Protein AF-A0A453NKV5-F1 (afdb_monomer_lite)

InterPro domains:
  IPR000194 ATPase, F1/V1/A1 complex, alpha/beta subunit, nucleotide-binding domain [PF00006] (1-147)
  IPR005294 ATP synthase, F1 complex, alpha subunit [PTHR48082] (1-174)
  IPR020003 ATPase, alpha/beta subunit, nucleotide-binding domain, active site [PS00152] (138-147)
  IPR027417 P-loop containing nucleoside triphosphate hydrolase [SSF52540] (1-153)

Organism: Aegilops 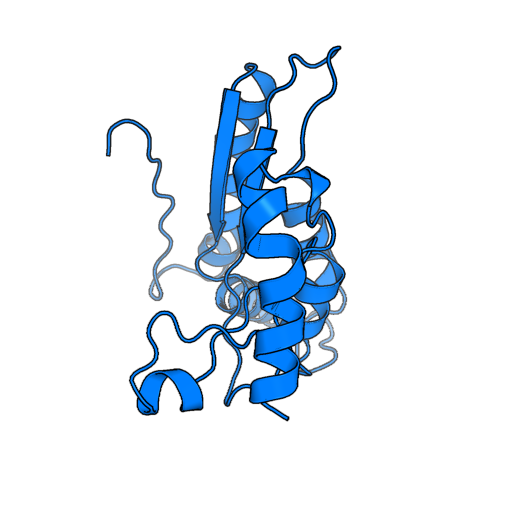tauschii subsp. strangulata (NCBI:txid200361)

pLDDT: mean 94.01, std 4.92, range [67.12, 98.56]

Radius of gyration: 18.36 Å; chains: 1; bounding box: 48×32×45 Å

Sequence (174 aa):
MEYTIVVAEMADSPATLQYLAPYTGAALAEYFMYRERHTLIIYDDLSKQAQAYRQMSLLLRRSPGREAYPGDVFYLHSRLLERAAKLNSLLGEGSMTALPIVETQSGDVSAYIPTNVISITDGQIFLSADLFNAGIRPAINVGISVSRVGSAAQIKAMKQVAGKSKLELAQFAE

Structure (mmCIF, N/CA/C/O backbone):
data_AF-A0A453NKV5-F1
#
_entry.id   AF-A0A453NKV5-F1
#
loop_
_atom_site.group_PDB
_atom_site.id
_atom_site.type_symbol
_atom_site.label_atom_id
_atom_site.label_alt_id
_atom_site.label_comp_id
_atom_site.label_asym_id
_atom_site.label_entity_id
_atom_site.label_seq_id
_atom_site.pdbx_PDB_ins_code
_atom_site.Cartn_x
_atom_site.Cartn_y
_atom_site.Cartn_z
_atom_site.occupancy
_atom_site.B_iso_or_equiv
_atom_site.auth_seq_id
_atom_site.auth_comp_id
_atom_site.auth_asym_id
_atom_site.auth_atom_id
_atom_site.pdbx_PDB_model_num
ATOM 1 N N . MET A 1 1 ? -15.155 -16.703 -6.666 1.00 87.81 1 MET A N 1
ATOM 2 C CA . MET A 1 1 ? -14.189 -15.778 -7.305 1.00 87.81 1 MET A CA 1
ATOM 3 C C . MET A 1 1 ? -14.840 -14.901 -8.381 1.00 87.81 1 MET A C 1
ATOM 5 O O . MET A 1 1 ? -14.141 -14.335 -9.204 1.00 87.81 1 MET A O 1
ATOM 9 N N . GLU A 1 2 ? -16.166 -14.737 -8.380 1.00 95.44 2 GLU A N 1
ATOM 10 C CA . GLU A 1 2 ? -16.895 -14.082 -9.484 1.00 95.44 2 GLU A CA 1
ATOM 11 C C . GLU A 1 2 ? -16.595 -12.581 -9.636 1.00 95.44 2 GLU A C 1
ATOM 13 O O . GLU A 1 2 ? -16.756 -12.022 -10.714 1.00 95.44 2 GLU A O 1
ATOM 18 N N . TYR A 1 3 ? -16.129 -11.933 -8.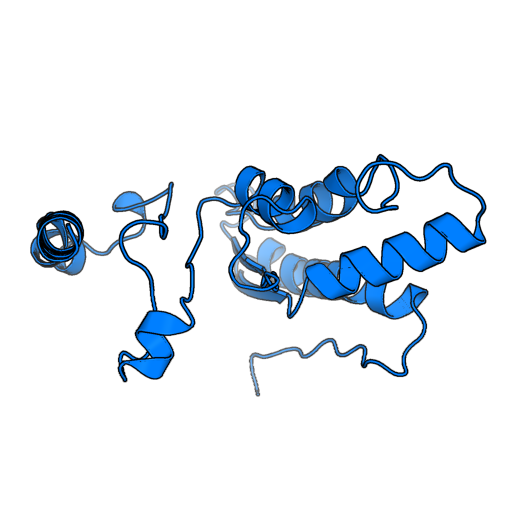567 1.00 95.62 3 TYR A N 1
ATOM 19 C CA . TYR A 1 3 ? -15.827 -10.499 -8.497 1.00 95.62 3 TYR A CA 1
ATOM 20 C C . TYR A 1 3 ? -14.351 -10.229 -8.159 1.00 95.62 3 TYR A C 1
ATOM 22 O O . TYR A 1 3 ? -14.007 -9.163 -7.653 1.00 95.62 3 TYR A O 1
ATOM 30 N N . THR A 1 4 ? -13.470 -11.207 -8.385 1.00 97.69 4 THR A N 1
ATOM 31 C CA . THR A 1 4 ? -12.057 -11.121 -7.999 1.00 97.69 4 THR A CA 1
ATOM 32 C C . THR A 1 4 ? -11.167 -11.427 -9.189 1.00 97.69 4 THR A C 1
ATOM 34 O O . THR A 1 4 ? -11.272 -12.494 -9.788 1.00 97.69 4 THR A O 1
ATOM 37 N N . ILE A 1 5 ? -10.257 -10.506 -9.492 1.00 97.81 5 ILE A N 1
ATOM 38 C CA . ILE A 1 5 ? -9.177 -10.726 -10.450 1.00 97.81 5 ILE A CA 1
ATOM 39 C C . ILE A 1 5 ? -7.904 -10.981 -9.652 1.00 97.81 5 ILE A C 1
ATOM 41 O O . ILE A 1 5 ? -7.575 -10.208 -8.755 1.00 97.81 5 ILE A O 1
ATOM 45 N N . VAL A 1 6 ? -7.198 -12.059 -9.981 1.00 97.88 6 VAL A N 1
ATOM 46 C CA . VAL A 1 6 ? -5.905 -12.387 -9.379 1.00 97.88 6 VAL A CA 1
ATOM 47 C C . VAL A 1 6 ? -4.823 -12.128 -10.417 1.00 97.88 6 VAL A C 1
ATOM 49 O O . VAL A 1 6 ? -4.780 -12.793 -11.449 1.00 97.88 6 VAL A O 1
ATOM 52 N N . VAL A 1 7 ? -3.968 -11.145 -10.142 1.00 97.38 7 VAL A N 1
ATOM 53 C CA . VAL A 1 7 ? -2.717 -10.924 -10.877 1.00 97.38 7 VAL A CA 1
ATOM 54 C C . VAL A 1 7 ? -1.618 -11.579 -10.053 1.00 97.38 7 VAL A C 1
ATOM 56 O O . VAL A 1 7 ? -1.404 -11.179 -8.912 1.00 97.38 7 VAL A O 1
ATOM 59 N N . ALA A 1 8 ? -0.971 -12.604 -10.600 1.00 96.25 8 ALA A N 1
ATOM 60 C CA . ALA A 1 8 ? -0.001 -13.410 -9.869 1.00 96.25 8 ALA A CA 1
ATOM 61 C C . ALA A 1 8 ? 1.341 -13.426 -10.598 1.00 96.25 8 ALA A C 1
ATOM 63 O O . ALA A 1 8 ? 1.429 -13.914 -11.719 1.00 96.25 8 ALA A O 1
ATOM 64 N N . GLU A 1 9 ? 2.373 -12.930 -9.922 1.00 96.69 9 GLU A N 1
ATOM 65 C CA . GLU A 1 9 ? 3.774 -13.124 -10.288 1.00 96.69 9 GLU A CA 1
ATOM 66 C C . GLU A 1 9 ? 4.469 -13.729 -9.074 1.00 96.69 9 GLU A C 1
ATOM 68 O O . GLU A 1 9 ? 4.490 -13.138 -7.993 1.00 96.69 9 GLU A O 1
ATOM 73 N N . MET A 1 10 ? 4.965 -14.949 -9.243 1.00 94.56 10 MET A N 1
ATOM 74 C CA . MET A 1 10 ? 5.492 -15.768 -8.156 1.00 94.56 10 MET A CA 1
ATOM 75 C C . MET A 1 10 ? 7.001 -15.533 -7.989 1.00 94.56 10 MET A C 1
ATOM 77 O O . MET A 1 10 ? 7.637 -14.806 -8.756 1.00 94.56 10 MET A O 1
ATOM 81 N N . ALA A 1 11 ? 7.605 -16.149 -6.972 1.00 93.31 11 ALA A N 1
ATOM 82 C CA . ALA A 1 11 ? 9.025 -15.959 -6.658 1.00 93.31 11 ALA A CA 1
ATOM 83 C C . ALA A 1 11 ? 9.987 -16.435 -7.768 1.00 93.31 11 ALA A C 1
ATOM 85 O O . ALA A 1 11 ? 11.105 -15.936 -7.858 1.00 93.31 11 ALA A O 1
ATOM 86 N N . ASP A 1 12 ? 9.562 -17.381 -8.606 1.00 94.12 12 ASP A N 1
ATOM 87 C CA . ASP A 1 12 ? 10.299 -17.889 -9.770 1.00 94.12 12 ASP A CA 1
ATOM 88 C C . ASP A 1 12 ? 10.157 -17.000 -11.018 1.00 94.12 12 ASP A C 1
ATOM 90 O O . ASP A 1 12 ? 10.876 -17.179 -12.004 1.00 94.12 12 ASP A O 1
ATOM 94 N N . SER A 1 13 ? 9.245 -16.027 -10.980 1.00 95.50 13 SER A N 1
ATOM 95 C CA . SER A 1 13 ? 8.991 -15.116 -12.090 1.00 95.50 13 SER A CA 1
ATOM 96 C C . SER A 1 13 ? 10.111 -14.070 -12.205 1.00 95.50 13 SER A C 1
ATOM 98 O O . SER A 1 13 ? 10.664 -13.631 -11.192 1.00 95.50 13 SER A O 1
ATOM 100 N N . PRO A 1 14 ? 10.471 -13.623 -13.422 1.00 96.19 14 PRO A N 1
ATOM 101 C CA . PRO A 1 14 ? 11.486 -12.592 -13.606 1.00 96.19 14 PRO A CA 1
ATOM 102 C C . PRO A 1 14 ? 11.172 -11.301 -12.839 1.00 96.19 14 PRO A C 1
ATOM 104 O O . PRO A 1 14 ? 10.024 -10.857 -12.783 1.00 96.19 14 PRO A O 1
ATOM 107 N N . ALA A 1 15 ? 12.218 -10.624 -12.352 1.00 95.62 15 ALA A N 1
ATOM 108 C CA . ALA A 1 15 ? 12.089 -9.354 -11.628 1.00 95.62 15 ALA A CA 1
ATOM 109 C C . ALA A 1 15 ? 11.309 -8.282 -12.418 1.00 95.62 15 ALA A C 1
ATOM 111 O O . ALA A 1 15 ? 10.622 -7.449 -11.833 1.00 95.62 15 ALA A O 1
ATOM 112 N N . THR A 1 16 ? 11.370 -8.319 -13.752 1.00 95.62 16 THR A N 1
ATOM 113 C CA . THR A 1 16 ? 10.604 -7.421 -14.628 1.00 95.62 16 THR A CA 1
ATOM 114 C C . THR A 1 16 ? 9.096 -7.610 -14.504 1.00 95.62 16 THR A C 1
ATOM 116 O O . THR A 1 16 ? 8.370 -6.617 -14.528 1.00 95.62 16 THR A O 1
ATOM 119 N N . LEU A 1 17 ? 8.620 -8.849 -14.358 1.00 97.00 17 LEU A N 1
ATOM 120 C CA . LEU A 1 17 ? 7.196 -9.137 -14.203 1.00 97.00 17 LEU A CA 1
ATOM 121 C C . LEU A 1 17 ? 6.719 -8.811 -12.788 1.00 97.00 17 LEU A C 1
ATOM 123 O O . LEU A 1 17 ? 5.723 -8.108 -12.639 1.00 97.00 17 LEU A O 1
ATOM 127 N N . GLN A 1 18 ? 7.486 -9.188 -11.759 1.00 96.44 18 GLN A N 1
ATOM 128 C CA . GLN A 1 18 ? 7.192 -8.818 -10.366 1.00 96.44 18 GLN A CA 1
ATOM 129 C C . GLN A 1 18 ? 7.109 -7.292 -10.180 1.00 96.44 18 GLN A C 1
ATOM 131 O O . GLN A 1 18 ? 6.217 -6.786 -9.502 1.00 96.44 18 GLN A O 1
ATOM 136 N N . TYR A 1 19 ? 7.999 -6.538 -10.835 1.00 96.31 19 TYR A N 1
ATOM 137 C CA . TYR A 1 19 ? 7.942 -5.074 -10.874 1.00 96.31 19 TYR A CA 1
ATOM 138 C C . TYR A 1 19 ? 6.644 -4.553 -11.515 1.00 96.31 19 TYR A C 1
ATOM 140 O O . TYR A 1 19 ? 6.089 -3.553 -11.049 1.00 96.31 19 TYR A O 1
ATOM 148 N N . LEU A 1 20 ? 6.162 -5.201 -12.581 1.00 97.44 20 LEU A N 1
ATOM 149 C CA . LEU A 1 20 ? 5.034 -4.724 -13.379 1.00 97.44 20 LEU A CA 1
ATOM 150 C C . LEU A 1 20 ? 3.667 -5.144 -12.818 1.00 97.44 20 LEU A C 1
ATOM 152 O O . LEU A 1 20 ? 2.691 -4.420 -13.014 1.00 97.44 20 LEU A O 1
ATOM 156 N N . ALA A 1 21 ? 3.587 -6.263 -12.095 1.00 97.81 21 ALA A N 1
ATOM 157 C CA . ALA A 1 21 ? 2.333 -6.831 -11.600 1.00 97.81 21 ALA A CA 1
ATOM 158 C C . ALA A 1 21 ? 1.431 -5.829 -10.855 1.00 97.81 21 ALA A C 1
ATOM 160 O O . ALA A 1 21 ? 0.248 -5.742 -11.204 1.00 97.81 21 ALA A O 1
ATOM 161 N N . PRO A 1 22 ? 1.939 -4.996 -9.923 1.00 98.12 22 PRO A N 1
ATOM 162 C CA . PRO A 1 22 ? 1.097 -4.005 -9.256 1.00 98.12 22 PRO A CA 1
ATOM 163 C C . PRO A 1 22 ? 0.521 -2.957 -10.217 1.00 98.12 22 PRO A C 1
ATOM 165 O O . PRO A 1 22 ? -0.638 -2.568 -10.084 1.00 98.12 22 PRO A O 1
ATOM 168 N N . TYR A 1 23 ? 1.278 -2.543 -1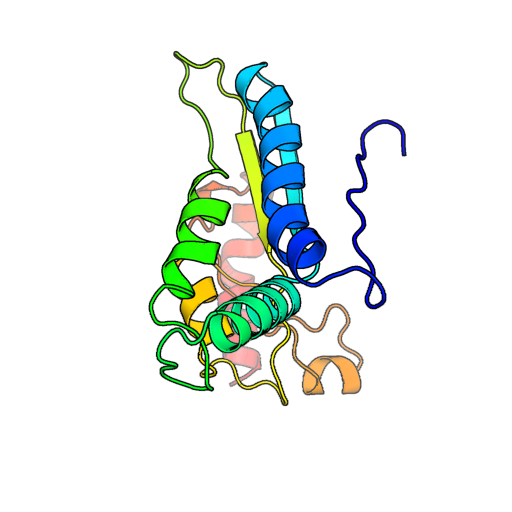1.239 1.00 98.25 23 TYR A N 1
ATOM 169 C CA . TYR A 1 23 ? 0.784 -1.604 -12.251 1.00 98.25 23 TYR A CA 1
ATOM 170 C C . TYR A 1 23 ? -0.314 -2.214 -13.122 1.00 98.25 23 TYR A C 1
ATOM 172 O O . TYR A 1 23 ? -1.275 -1.512 -13.451 1.00 98.25 23 TYR A O 1
ATOM 180 N N . THR A 1 24 ? -0.187 -3.499 -13.460 1.00 98.12 24 THR A N 1
ATOM 181 C CA . THR A 1 24 ? -1.206 -4.262 -14.189 1.00 98.12 24 THR A CA 1
ATOM 182 C C . THR A 1 24 ? -2.485 -4.386 -13.367 1.00 98.12 24 THR A C 1
ATOM 184 O O . THR A 1 24 ? -3.564 -4.076 -13.868 1.00 98.12 24 THR A O 1
ATOM 187 N N . GLY A 1 25 ? -2.374 -4.753 -12.085 1.00 97.94 25 GLY A N 1
ATOM 188 C CA . GLY A 1 25 ? -3.517 -4.801 -11.171 1.00 97.94 25 GLY A CA 1
ATOM 189 C C . GLY A 1 25 ? -4.220 -3.447 -11.058 1.00 97.94 25 GLY A C 1
ATOM 190 O O . GLY A 1 25 ? -5.443 -3.374 -11.173 1.00 97.94 25 GLY A O 1
ATOM 191 N N . ALA A 1 26 ? -3.450 -2.365 -10.918 1.00 98.06 26 ALA A N 1
ATOM 192 C CA . ALA A 1 26 ? -3.994 -1.013 -10.848 1.00 98.06 26 ALA A CA 1
ATOM 193 C C . ALA A 1 26 ? -4.747 -0.617 -12.126 1.00 98.06 26 ALA A C 1
ATOM 195 O O . ALA A 1 26 ? -5.844 -0.079 -12.038 1.00 98.06 26 ALA A O 1
ATOM 196 N N . ALA A 1 27 ? -4.217 -0.942 -13.311 1.00 98.31 27 ALA A N 1
ATOM 197 C CA . ALA A 1 27 ? -4.891 -0.650 -14.579 1.00 98.31 27 ALA A CA 1
ATOM 198 C C . ALA A 1 27 ? -6.225 -1.408 -14.725 1.00 98.31 27 ALA A C 1
ATOM 200 O O . ALA A 1 27 ? -7.211 -0.861 -15.222 1.00 98.31 27 ALA A O 1
ATOM 201 N N . LEU A 1 28 ? -6.278 -2.659 -14.260 1.00 97.94 28 LEU A N 1
ATOM 202 C CA . LEU A 1 28 ? -7.508 -3.454 -14.255 1.00 97.94 28 LEU A CA 1
ATOM 203 C C . LEU A 1 28 ? -8.547 -2.892 -13.275 1.00 97.94 28 LEU A C 1
ATOM 205 O O . LEU A 1 28 ? -9.732 -2.855 -13.599 1.00 97.94 28 LEU A O 1
ATOM 209 N N . ALA A 1 29 ? -8.120 -2.426 -12.099 1.00 97.75 29 ALA A N 1
ATOM 210 C CA . ALA A 1 29 ? -9.007 -1.782 -11.130 1.00 97.75 29 ALA A CA 1
ATOM 211 C C . ALA A 1 29 ? -9.544 -0.434 -11.653 1.00 97.75 29 ALA A C 1
ATOM 213 O O . ALA A 1 29 ? -10.748 -0.175 -11.584 1.00 97.75 29 ALA A O 1
ATOM 214 N N . GLU A 1 30 ? -8.680 0.383 -12.260 1.00 97.88 30 GLU A N 1
ATOM 215 C CA . GLU A 1 30 ? -9.050 1.671 -12.857 1.00 97.88 30 GLU A CA 1
ATOM 216 C C . GLU A 1 30 ? -10.136 1.535 -13.926 1.00 97.88 30 GLU A C 1
ATOM 218 O O . GLU A 1 30 ? -11.038 2.368 -13.996 1.00 97.88 30 GLU A O 1
ATOM 223 N N . TYR A 1 31 ? -10.107 0.467 -14.729 1.00 97.62 31 TYR A N 1
ATOM 224 C CA . TYR A 1 31 ? -11.147 0.211 -15.727 1.00 97.62 31 TYR A CA 1
ATOM 225 C C . TYR A 1 31 ? -12.559 0.211 -15.121 1.00 97.62 31 TYR A C 1
ATOM 227 O O . TYR A 1 31 ? -13.488 0.770 -15.705 1.00 97.62 31 TYR A O 1
ATOM 235 N N . PHE A 1 32 ? -12.735 -0.403 -13.949 1.00 97.50 32 PHE A N 1
ATOM 236 C CA . PHE A 1 32 ? -14.024 -0.415 -13.260 1.00 97.50 32 PHE A CA 1
ATOM 237 C C . PHE A 1 32 ? -14.285 0.904 -12.524 1.00 97.50 32 PHE A C 1
ATOM 239 O O . PHE A 1 32 ? -15.423 1.369 -12.520 1.00 97.50 32 PHE A O 1
ATOM 246 N N . MET A 1 33 ? -13.249 1.531 -11.960 1.00 97.31 33 MET A N 1
ATOM 247 C CA . MET A 1 33 ? -13.342 2.848 -11.321 1.00 97.31 33 MET A CA 1
ATOM 248 C C . MET A 1 33 ? -13.893 3.910 -12.282 1.00 97.31 33 MET A C 1
ATOM 250 O O . MET A 1 33 ? -14.853 4.595 -11.949 1.00 97.31 33 MET A O 1
ATOM 254 N N . TYR A 1 34 ? -13.373 3.995 -13.508 1.00 97.19 34 TYR A N 1
ATOM 255 C CA . TYR A 1 34 ? -13.876 4.922 -14.534 1.00 97.19 34 TYR A CA 1
ATOM 256 C C . TYR A 1 34 ? -15.217 4.502 -15.157 1.00 97.19 34 TYR A C 1
ATOM 258 O O . TYR A 1 34 ? -15.773 5.226 -15.978 1.00 97.19 34 TYR A O 1
ATOM 266 N N . ARG A 1 35 ? -15.754 3.342 -14.771 1.00 96.75 35 ARG A N 1
ATOM 267 C CA . ARG A 1 35 ? -17.096 2.865 -15.137 1.00 96.75 35 ARG A CA 1
ATOM 268 C C . ARG A 1 35 ? -18.063 2.932 -13.962 1.00 96.75 35 ARG A C 1
ATOM 270 O O . ARG A 1 35 ? -18.953 2.090 -13.854 1.00 96.75 35 ARG A O 1
ATOM 277 N N . GLU A 1 36 ? -17.864 3.918 -13.091 1.00 96.38 36 GLU A N 1
ATOM 278 C CA . GLU A 1 36 ? -18.779 4.237 -11.988 1.00 96.38 36 GLU A CA 1
ATOM 279 C C . GLU A 1 36 ? -18.884 3.114 -10.944 1.00 96.38 36 GLU A C 1
ATOM 281 O O . GLU A 1 36 ? -19.868 3.003 -10.215 1.00 96.38 36 GLU A O 1
ATOM 286 N N . ARG A 1 37 ? -17.871 2.240 -10.866 1.00 97.06 37 ARG A N 1
ATOM 287 C CA . ARG A 1 37 ? -17.828 1.149 -9.886 1.00 97.06 37 ARG A CA 1
ATOM 288 C C . ARG A 1 37 ? -16.799 1.416 -8.800 1.00 97.06 37 ARG A C 1
ATOM 290 O O . ARG A 1 37 ? -15.831 2.157 -8.973 1.00 97.06 37 ARG A O 1
ATOM 297 N N . HIS A 1 38 ? -17.004 0.755 -7.671 1.00 97.94 38 HIS A N 1
ATOM 298 C CA . HIS A 1 38 ? -16.066 0.740 -6.559 1.00 97.94 38 HIS A CA 1
ATOM 299 C C . HIS A 1 38 ? -15.189 -0.506 -6.653 1.00 97.94 38 HIS A C 1
ATOM 301 O O . HIS A 1 38 ? -15.690 -1.617 -6.827 1.00 97.94 38 HIS A O 1
ATOM 307 N N . THR A 1 39 ? -13.880 -0.319 -6.543 1.00 97.94 39 THR A N 1
ATOM 308 C CA . THR A 1 39 ? -12.883 -1.385 -6.595 1.00 97.94 39 THR A CA 1
ATOM 309 C C . THR A 1 39 ? -12.022 -1.400 -5.348 1.00 97.94 39 THR A C 1
ATOM 311 O O . THR A 1 39 ? -11.805 -0.376 -4.698 1.00 97.94 39 THR A O 1
ATOM 314 N N . LEU A 1 40 ? -11.526 -2.591 -5.032 1.00 98.31 40 LEU A N 1
ATOM 315 C CA . LEU A 1 40 ? -10.545 -2.840 -3.990 1.00 98.31 40 LEU A CA 1
ATOM 316 C C . LEU A 1 40 ? -9.351 -3.533 -4.640 1.00 98.31 40 LEU A C 1
ATOM 318 O O . LEU A 1 40 ? -9.525 -4.555 -5.304 1.00 98.31 40 LEU A O 1
ATOM 322 N N . ILE A 1 41 ? -8.158 -2.988 -4.432 1.00 98.31 41 ILE A N 1
ATOM 323 C CA . ILE A 1 41 ? -6.900 -3.604 -4.841 1.00 98.31 41 ILE A CA 1
ATOM 324 C C . ILE A 1 41 ? -6.053 -3.922 -3.613 1.00 98.31 41 ILE A C 1
ATOM 326 O O . ILE A 1 41 ? -5.960 -3.123 -2.682 1.00 98.31 41 ILE A O 1
ATOM 330 N N . ILE A 1 42 ? -5.431 -5.096 -3.623 1.00 98.56 42 ILE A N 1
ATOM 331 C CA . ILE A 1 42 ? -4.507 -5.551 -2.586 1.00 98.56 42 ILE A CA 1
ATOM 332 C C . ILE A 1 42 ? -3.170 -5.815 -3.268 1.00 98.56 42 ILE A C 1
ATOM 334 O O . ILE A 1 42 ? -3.128 -6.519 -4.277 1.00 98.56 42 ILE A O 1
ATOM 338 N N . TYR A 1 43 ? -2.095 -5.242 -2.731 1.00 98.31 43 TYR A N 1
ATOM 339 C CA . TYR A 1 43 ? -0.739 -5.493 -3.215 1.00 98.31 43 TYR A CA 1
ATOM 340 C C . TYR A 1 43 ? 0.005 -6.332 -2.178 1.00 98.31 43 TYR A C 1
ATOM 342 O O . TYR A 1 43 ? 0.340 -5.811 -1.116 1.00 98.31 43 TYR A O 1
ATOM 350 N N . ASP A 1 44 ? 0.247 -7.605 -2.488 1.00 97.88 44 ASP A N 1
ATOM 351 C CA . ASP A 1 44 ? 0.885 -8.586 -1.598 1.00 97.88 44 ASP A CA 1
ATOM 352 C C . ASP A 1 44 ? 2.179 -9.127 -2.242 1.00 97.88 44 ASP A C 1
ATOM 354 O O . ASP A 1 44 ? 2.145 -10.054 -3.046 1.00 97.88 44 ASP A O 1
ATOM 358 N N . ASP A 1 45 ? 3.340 -8.503 -2.033 1.00 97.00 45 ASP A N 1
ATOM 359 C CA . ASP A 1 45 ? 3.572 -7.289 -1.241 1.00 97.00 45 ASP A CA 1
ATOM 360 C C . ASP A 1 45 ? 4.482 -6.278 -1.968 1.00 97.00 45 ASP A C 1
ATOM 362 O O . ASP A 1 45 ? 5.224 -6.605 -2.902 1.00 97.00 45 ASP A O 1
ATOM 366 N N . LEU A 1 46 ? 4.418 -5.008 -1.553 1.00 97.44 46 LEU A N 1
ATOM 367 C CA . LEU A 1 46 ? 5.223 -3.935 -2.152 1.00 97.44 46 LEU A CA 1
ATOM 368 C C . LEU A 1 46 ? 6.701 -3.995 -1.736 1.00 97.44 46 LEU A C 1
ATOM 370 O O . LEU A 1 46 ? 7.557 -3.433 -2.424 1.00 97.44 46 LEU A O 1
ATOM 374 N N . SER A 1 47 ? 7.038 -4.699 -0.649 1.00 96.56 47 SER A N 1
ATOM 375 C CA . SER A 1 47 ? 8.437 -4.925 -0.266 1.00 96.56 47 SER A CA 1
ATOM 376 C C . SER A 1 47 ? 9.156 -5.751 -1.337 1.00 96.56 47 SER A C 1
ATOM 378 O O . SER A 1 47 ? 10.255 -5.393 -1.764 1.00 96.56 47 SER A O 1
ATOM 380 N N . LYS A 1 48 ? 8.518 -6.814 -1.835 1.00 96.75 48 LYS A N 1
ATOM 381 C CA . LYS A 1 48 ? 9.029 -7.680 -2.904 1.00 96.75 48 LYS A CA 1
ATOM 382 C C . LYS A 1 48 ? 9.057 -6.960 -4.252 1.00 96.75 48 LYS A C 1
ATOM 384 O O . LYS A 1 48 ? 10.051 -7.074 -4.971 1.00 96.75 48 LYS A O 1
ATOM 389 N N . GLN A 1 49 ? 8.066 -6.115 -4.558 1.00 97.62 49 GLN A N 1
ATOM 390 C CA . GLN A 1 49 ? 8.124 -5.251 -5.748 1.00 97.62 49 GLN A CA 1
ATOM 391 C C . GLN A 1 49 ? 9.349 -4.317 -5.716 1.00 97.62 49 GLN A C 1
ATOM 393 O O . GLN A 1 49 ? 10.065 -4.187 -6.714 1.00 97.62 49 GLN A O 1
ATOM 398 N N . ALA A 1 50 ? 9.633 -3.687 -4.570 1.00 97.19 50 ALA A N 1
ATOM 399 C CA . ALA A 1 50 ? 10.800 -2.822 -4.418 1.00 97.19 50 ALA A CA 1
ATOM 400 C C . ALA A 1 50 ? 12.118 -3.596 -4.589 1.00 97.19 50 ALA A C 1
ATOM 402 O O . ALA A 1 50 ? 13.054 -3.091 -5.216 1.00 97.19 50 ALA A O 1
ATOM 403 N N . GLN A 1 51 ? 12.199 -4.827 -4.072 1.00 96.62 51 GLN A N 1
ATOM 404 C CA . GLN A 1 51 ? 13.363 -5.700 -4.263 1.00 96.62 51 GLN A CA 1
ATOM 405 C C . GLN A 1 51 ? 13.580 -6.049 -5.742 1.00 96.62 51 GLN A C 1
ATOM 407 O O . GLN A 1 51 ? 14.713 -5.960 -6.223 1.00 96.62 51 GLN A O 1
ATOM 412 N N . ALA A 1 52 ? 12.510 -6.361 -6.477 1.00 97.19 52 ALA A N 1
ATOM 413 C CA . ALA A 1 52 ? 12.568 -6.607 -7.915 1.00 97.19 52 ALA A CA 1
ATOM 414 C C . ALA A 1 52 ? 13.055 -5.363 -8.685 1.00 97.19 52 ALA A C 1
ATOM 416 O O . ALA A 1 52 ? 13.960 -5.450 -9.521 1.00 97.19 52 ALA A O 1
ATOM 417 N N . TYR A 1 53 ? 12.545 -4.175 -8.338 1.00 97.31 53 TYR A N 1
ATOM 418 C CA . TYR A 1 53 ? 12.991 -2.916 -8.942 1.00 97.31 53 TYR A CA 1
ATOM 419 C C . TYR A 1 53 ? 14.463 -2.595 -8.642 1.00 97.31 53 TYR A C 1
ATOM 421 O O . TYR A 1 53 ? 15.204 -2.122 -9.513 1.00 97.31 53 TYR A O 1
ATOM 429 N N . ARG A 1 54 ? 14.917 -2.900 -7.421 1.00 97.25 54 ARG A N 1
ATOM 430 C CA . ARG A 1 54 ? 16.324 -2.796 -7.026 1.00 97.25 54 ARG A CA 1
ATOM 431 C C . ARG A 1 54 ? 17.204 -3.707 -7.876 1.00 97.25 54 ARG A C 1
ATOM 433 O O . ARG A 1 54 ? 18.201 -3.236 -8.416 1.00 97.25 54 ARG A O 1
ATOM 440 N N . GLN A 1 55 ? 16.827 -4.976 -8.041 1.00 96.38 55 GLN A N 1
ATOM 441 C CA . GLN A 1 55 ? 17.572 -5.927 -8.870 1.00 96.38 55 GLN A CA 1
ATOM 442 C C . GLN A 1 55 ? 17.719 -5.420 -10.309 1.00 96.38 55 GLN A C 1
ATOM 444 O O . GLN A 1 55 ? 18.831 -5.381 -10.836 1.00 96.38 55 GLN A O 1
ATOM 449 N N . MET A 1 56 ? 16.622 -4.969 -10.923 1.00 96.31 56 MET A N 1
ATOM 450 C CA . MET A 1 56 ? 16.651 -4.392 -12.271 1.00 96.31 56 MET A CA 1
ATOM 451 C C . MET A 1 56 ? 17.581 -3.176 -12.354 1.00 96.31 56 MET A C 1
ATOM 453 O O . MET A 1 56 ? 18.399 -3.074 -13.266 1.00 96.31 56 MET A O 1
ATOM 457 N N . SER A 1 57 ? 17.487 -2.264 -11.386 1.00 96.38 57 SER A N 1
ATOM 458 C CA . SER A 1 57 ? 18.278 -1.029 -11.366 1.00 96.38 57 SER A CA 1
ATOM 459 C C . SER A 1 57 ? 19.778 -1.290 -11.220 1.00 96.38 57 SER A C 1
ATOM 461 O O . SER A 1 57 ? 20.579 -0.657 -11.909 1.00 96.38 57 SER A O 1
ATOM 463 N N . LEU A 1 58 ? 20.160 -2.249 -10.372 1.00 95.62 58 LEU A N 1
ATOM 464 C CA . LEU A 1 58 ? 21.555 -2.641 -10.174 1.00 95.62 58 LEU A CA 1
ATOM 465 C C . LEU A 1 58 ? 22.143 -3.318 -11.419 1.00 95.62 58 LEU A C 1
ATOM 467 O O . LEU A 1 58 ? 23.265 -3.000 -11.812 1.00 95.62 58 LEU A O 1
ATOM 471 N N . LEU A 1 59 ? 21.380 -4.192 -12.087 1.00 96.31 59 LEU A N 1
ATOM 472 C CA . LEU A 1 59 ? 21.801 -4.820 -13.348 1.00 96.31 59 LEU A CA 1
ATOM 473 C C . LEU A 1 59 ? 22.016 -3.788 -14.462 1.00 96.31 59 LEU A C 1
ATOM 475 O O . LEU A 1 59 ? 22.947 -3.911 -15.256 1.00 96.31 59 LEU A O 1
ATOM 479 N N . LEU A 1 60 ? 21.203 -2.731 -14.474 1.00 95.94 60 LEU A N 1
ATOM 480 C CA . LEU A 1 60 ? 21.345 -1.583 -15.372 1.00 95.94 60 LEU A CA 1
ATOM 481 C C . LEU A 1 60 ? 22.445 -0.595 -14.947 1.00 95.94 60 LEU A C 1
ATOM 483 O O . LEU A 1 60 ? 22.591 0.454 -15.573 1.00 95.94 60 LEU A O 1
ATOM 487 N N . ARG A 1 61 ? 23.219 -0.908 -13.899 1.00 95.38 61 ARG A N 1
ATOM 488 C CA . ARG A 1 61 ? 24.294 -0.064 -13.351 1.00 95.38 61 ARG A CA 1
ATOM 489 C C . ARG A 1 61 ? 23.832 1.339 -12.942 1.00 95.38 61 ARG A C 1
ATOM 491 O O . ARG A 1 61 ? 24.601 2.295 -13.026 1.00 95.38 61 ARG A O 1
ATOM 498 N N . ARG A 1 62 ? 22.585 1.478 -12.481 1.00 95.56 62 ARG A N 1
ATOM 499 C CA . ARG A 1 62 ? 22.121 2.716 -11.839 1.00 95.56 62 ARG A CA 1
ATOM 500 C C . ARG A 1 62 ? 22.750 2.839 -10.452 1.00 95.56 62 ARG A C 1
ATOM 502 O O . ARG A 1 62 ? 22.838 1.851 -9.726 1.00 95.56 62 ARG A O 1
ATOM 509 N N . SER A 1 63 ? 23.160 4.049 -10.079 1.00 94.50 63 SER A N 1
ATOM 510 C CA . SER A 1 63 ? 23.769 4.310 -8.771 1.00 94.50 63 SER A CA 1
ATOM 511 C C . SER A 1 63 ? 22.793 3.990 -7.625 1.00 94.50 63 SER A C 1
ATOM 513 O O . SER A 1 63 ? 21.686 4.539 -7.614 1.00 94.50 63 SER A O 1
ATOM 515 N N . PRO A 1 64 ? 23.173 3.130 -6.663 1.00 95.81 64 PRO A N 1
ATOM 516 C CA . PRO A 1 64 ? 22.345 2.826 -5.501 1.00 95.81 64 PRO A CA 1
ATOM 517 C C . PRO A 1 64 ? 22.441 3.909 -4.416 1.00 95.81 64 PRO A C 1
ATOM 519 O O . PRO A 1 64 ? 23.459 4.586 -4.281 1.00 95.81 64 PRO A O 1
ATOM 522 N N . GLY A 1 65 ? 21.381 4.037 -3.617 1.00 94.06 65 GLY A N 1
ATOM 523 C CA . GLY A 1 65 ? 21.298 4.883 -2.427 1.00 94.06 65 GLY A CA 1
ATOM 524 C C . GLY A 1 65 ? 21.164 4.064 -1.136 1.00 94.06 65 GLY A C 1
ATOM 525 O O . GLY A 1 65 ? 21.827 3.040 -0.954 1.00 94.06 65 GLY A O 1
ATOM 526 N N . ARG A 1 66 ? 20.294 4.516 -0.220 1.00 92.31 66 ARG A N 1
ATOM 527 C CA . ARG A 1 66 ? 20.026 3.849 1.068 1.00 92.31 66 ARG A CA 1
ATOM 528 C C . ARG A 1 66 ? 19.534 2.411 0.852 1.00 92.31 66 ARG A C 1
ATOM 530 O O . ARG A 1 66 ? 18.693 2.166 -0.009 1.00 92.31 66 ARG A O 1
ATOM 537 N N . GLU A 1 67 ? 20.075 1.463 1.625 1.00 91.25 67 GLU A N 1
ATOM 538 C CA . GLU A 1 67 ? 19.744 0.021 1.545 1.00 91.25 67 GLU A CA 1
ATOM 539 C C . GLU A 1 67 ? 19.885 -0.580 0.122 1.00 91.25 67 GLU A C 1
ATOM 541 O O . GLU A 1 67 ? 19.220 -1.552 -0.251 1.00 91.25 67 GLU A O 1
ATOM 546 N N . ALA A 1 68 ? 20.779 0.010 -0.681 1.00 94.69 68 ALA A N 1
ATOM 547 C CA . ALA A 1 68 ? 21.043 -0.317 -2.080 1.00 94.69 68 ALA A CA 1
ATOM 548 C C . ALA A 1 68 ? 19.863 -0.112 -3.052 1.00 94.69 68 ALA A C 1
ATOM 550 O O . ALA A 1 68 ? 19.926 -0.577 -4.189 1.00 94.69 68 ALA A O 1
ATOM 551 N N . TYR A 1 69 ? 18.799 0.588 -2.647 1.00 96.19 69 TYR A N 1
ATOM 552 C CA . TYR A 1 69 ? 17.692 0.933 -3.542 1.00 96.19 69 TYR A CA 1
ATOM 553 C C . TYR A 1 69 ? 18.060 2.081 -4.492 1.00 96.19 69 TYR A C 1
ATOM 555 O O . TYR A 1 69 ? 18.876 2.934 -4.135 1.00 96.19 69 TYR A O 1
ATOM 563 N N . PRO A 1 70 ? 17.463 2.143 -5.695 1.00 95.31 70 PRO A N 1
ATOM 564 C CA . PRO A 1 70 ? 17.632 3.286 -6.587 1.00 95.31 70 PRO A CA 1
ATOM 565 C C . PRO A 1 70 ? 16.960 4.541 -6.004 1.00 95.31 70 PRO A C 1
ATOM 567 O O . PRO A 1 70 ? 16.004 4.448 -5.232 1.00 95.31 70 PRO A O 1
ATOM 570 N N . GLY A 1 71 ? 17.442 5.728 -6.389 1.00 93.00 71 GLY A N 1
ATOM 571 C CA . GLY A 1 71 ? 16.954 7.005 -5.844 1.00 93.00 71 GLY A CA 1
ATOM 572 C C . GLY A 1 71 ? 15.471 7.302 -6.114 1.00 93.00 71 GLY A C 1
ATOM 573 O O . GLY A 1 71 ? 14.860 8.085 -5.395 1.00 93.00 71 GLY A O 1
ATOM 574 N N . ASP A 1 72 ? 14.873 6.653 -7.113 1.00 95.12 72 ASP A N 1
ATOM 575 C CA . ASP A 1 72 ? 13.471 6.795 -7.507 1.00 95.12 72 ASP A CA 1
ATOM 576 C C . ASP A 1 72 ? 12.560 5.679 -6.956 1.00 95.12 72 ASP A C 1
ATOM 578 O O . ASP A 1 72 ? 11.411 5.552 -7.379 1.00 95.12 72 ASP A O 1
ATOM 582 N N . VAL A 1 73 ? 13.014 4.893 -5.971 1.00 95.88 73 VAL A N 1
ATOM 583 C CA . VAL A 1 73 ? 12.169 3.865 -5.327 1.00 95.88 73 VAL A CA 1
ATOM 584 C C . VAL A 1 73 ? 10.945 4.458 -4.618 1.00 95.88 73 VAL A C 1
ATOM 586 O O . VAL A 1 73 ? 9.904 3.815 -4.535 1.00 95.88 73 VAL A O 1
ATOM 589 N N . PHE A 1 74 ? 11.021 5.703 -4.142 1.00 96.81 74 PHE A N 1
ATOM 590 C CA . PHE A 1 74 ? 9.844 6.407 -3.627 1.00 96.81 74 PHE A CA 1
ATOM 591 C C . PHE A 1 74 ? 8.817 6.653 -4.741 1.00 96.81 74 PHE A C 1
ATOM 593 O O . PHE A 1 74 ? 7.625 6.403 -4.566 1.00 96.81 74 PHE A O 1
ATOM 600 N N . TYR A 1 75 ? 9.296 7.084 -5.914 1.00 97.00 75 TYR A N 1
ATOM 601 C CA . TYR A 1 75 ? 8.455 7.371 -7.075 1.00 97.00 75 TYR A CA 1
ATOM 602 C C . TYR A 1 75 ? 7.760 6.119 -7.627 1.00 97.00 75 TYR A C 1
ATOM 604 O O . TYR A 1 75 ? 6.640 6.209 -8.129 1.00 97.00 75 TYR A O 1
ATOM 612 N N . LEU A 1 76 ? 8.387 4.944 -7.491 1.00 96.94 76 LEU A N 1
ATOM 613 C CA . LEU A 1 76 ? 7.786 3.650 -7.823 1.00 96.94 76 LEU A CA 1
ATOM 614 C C . LEU A 1 76 ? 6.429 3.463 -7.123 1.00 96.94 76 LEU A C 1
ATOM 616 O O . LEU A 1 76 ? 5.426 3.200 -7.794 1.00 96.94 76 LEU A O 1
ATOM 620 N N . HIS A 1 77 ? 6.397 3.603 -5.795 1.00 98.19 77 HIS A N 1
ATOM 621 C CA . HIS A 1 77 ? 5.185 3.375 -5.006 1.00 98.19 77 HIS A CA 1
ATOM 622 C C . HIS A 1 77 ? 4.248 4.580 -5.001 1.00 98.19 77 HIS A C 1
ATOM 624 O O . HIS A 1 77 ? 3.037 4.380 -5.021 1.00 98.19 77 HIS A O 1
ATOM 630 N N . SER A 1 78 ? 4.763 5.816 -5.030 1.00 97.56 78 SER A N 1
ATOM 631 C CA . SER A 1 78 ? 3.896 7.000 -5.003 1.00 97.56 78 SER A CA 1
ATOM 632 C C . SER A 1 78 ? 2.996 7.055 -6.233 1.00 97.56 78 SER A C 1
ATOM 634 O O . SER A 1 78 ? 1.780 7.063 -6.099 1.00 97.56 78 SER A O 1
ATOM 636 N N . ARG A 1 79 ? 3.555 6.939 -7.445 1.00 97.69 79 ARG A N 1
ATOM 637 C CA . ARG A 1 79 ? 2.751 6.941 -8.681 1.00 97.69 79 ARG A CA 1
ATOM 638 C C . ARG A 1 79 ? 1.800 5.744 -8.796 1.00 97.69 79 ARG A C 1
ATOM 640 O O . ARG A 1 79 ? 0.873 5.780 -9.596 1.00 97.69 79 ARG A O 1
ATOM 647 N N . LEU A 1 80 ? 2.075 4.651 -8.080 1.00 98.06 80 LEU A N 1
ATOM 648 C CA . LEU A 1 80 ? 1.206 3.477 -8.047 1.00 98.06 80 LEU A CA 1
ATOM 649 C C . LEU A 1 80 ? 0.009 3.719 -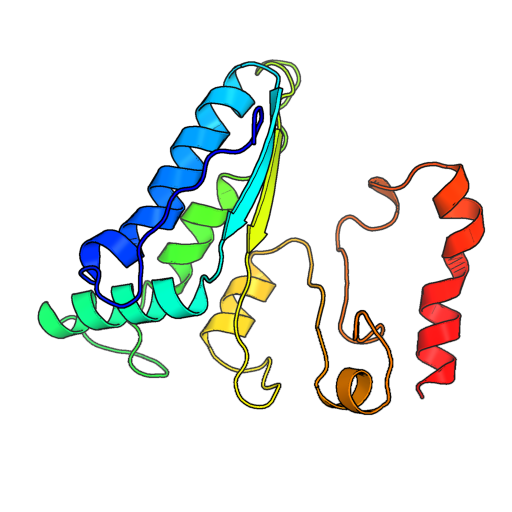7.124 1.00 98.06 80 LEU A C 1
ATOM 651 O O . LEU A 1 80 ? -1.121 3.459 -7.520 1.00 98.06 80 LEU A O 1
ATOM 655 N N . LEU A 1 81 ? 0.263 4.193 -5.903 1.00 98.00 81 LEU A N 1
ATOM 656 C CA . LEU A 1 81 ? -0.759 4.354 -4.871 1.00 98.00 81 LEU A CA 1
ATOM 657 C C . LEU A 1 81 ? -1.620 5.601 -5.084 1.00 98.00 81 LEU A C 1
ATOM 659 O O . LEU A 1 81 ? -2.815 5.531 -4.837 1.00 98.00 81 LEU A O 1
ATOM 663 N N . GLU A 1 82 ? -1.071 6.677 -5.651 1.00 97.94 82 GLU A N 1
ATOM 664 C CA . GLU A 1 82 ? -1.827 7.892 -6.014 1.00 97.94 82 GLU A CA 1
ATOM 665 C C . GLU A 1 82 ? -2.898 7.651 -7.095 1.00 97.94 82 GLU A C 1
ATOM 667 O O . GLU A 1 82 ? -3.781 8.478 -7.309 1.00 97.94 82 GLU A O 1
ATOM 672 N N . ARG A 1 83 ? -2.864 6.502 -7.781 1.00 97.75 83 ARG A N 1
ATOM 673 C CA . ARG A 1 83 ? -3.932 6.086 -8.709 1.00 97.75 83 ARG A CA 1
ATOM 674 C C . ARG A 1 83 ? -5.198 5.633 -7.977 1.00 97.75 83 ARG A C 1
ATOM 676 O O . ARG A 1 83 ? -6.287 5.672 -8.544 1.00 97.75 83 ARG A O 1
ATOM 683 N N . ALA A 1 84 ? -5.070 5.200 -6.723 1.00 97.69 84 ALA A N 1
ATOM 684 C CA . ALA A 1 84 ? -6.184 4.745 -5.908 1.00 97.69 84 ALA A CA 1
ATOM 685 C C . ALA A 1 84 ? -6.899 5.946 -5.274 1.00 97.69 84 ALA A C 1
ATOM 687 O O . ALA A 1 84 ? -6.458 6.485 -4.263 1.00 97.69 84 ALA A O 1
ATOM 688 N N . ALA A 1 85 ? -8.010 6.369 -5.877 1.00 97.19 85 ALA A N 1
ATOM 689 C CA . ALA A 1 85 ? -8.754 7.545 -5.436 1.00 97.19 85 ALA A CA 1
ATOM 690 C C . ALA A 1 85 ? -10.277 7.347 -5.510 1.00 97.19 85 ALA A C 1
ATOM 692 O O . ALA A 1 85 ? -10.787 6.356 -6.037 1.00 97.19 85 ALA A O 1
ATOM 693 N N . LYS A 1 86 ? -11.022 8.328 -4.990 1.00 96.88 86 LYS A N 1
ATOM 694 C CA . LYS A 1 86 ? -12.467 8.488 -5.203 1.00 96.88 86 LYS A CA 1
ATOM 695 C C . LYS A 1 86 ? -12.688 9.559 -6.268 1.00 96.88 86 LYS A C 1
ATOM 697 O O . LYS A 1 86 ? -12.301 10.708 -6.074 1.00 96.88 86 LYS A O 1
ATOM 702 N N . LEU A 1 87 ? -13.336 9.194 -7.371 1.00 96.50 87 LEU A N 1
ATOM 703 C CA . LEU A 1 87 ? -13.683 10.129 -8.436 1.00 96.50 87 LEU A CA 1
ATOM 704 C C . LEU A 1 87 ? -14.782 11.100 -7.991 1.00 96.50 87 LEU A C 1
ATOM 706 O O . LEU A 1 87 ? -15.630 10.783 -7.143 1.00 96.50 87 LEU A O 1
ATOM 710 N N . ASN A 1 88 ? -14.757 12.286 -8.597 1.00 96.06 88 ASN A N 1
ATOM 711 C CA . ASN A 1 88 ? -15.789 13.305 -8.441 1.00 96.06 88 ASN A CA 1
ATOM 712 C C . ASN A 1 88 ? -17.059 12.948 -9.239 1.00 96.06 88 ASN A C 1
ATOM 714 O O . ASN A 1 88 ? -17.074 12.001 -10.030 1.00 96.06 88 ASN A O 1
ATOM 718 N N . SER A 1 89 ? -18.118 13.739 -9.059 1.00 94.94 89 SER A N 1
ATOM 719 C CA . SER A 1 89 ? -19.411 13.509 -9.716 1.00 94.94 89 SER A CA 1
ATOM 720 C C . SER A 1 89 ? -19.380 13.691 -11.237 1.00 94.94 89 SER A C 1
ATOM 722 O O . SER A 1 89 ? -20.200 13.104 -11.932 1.00 94.94 89 SER A O 1
ATOM 724 N N . LEU A 1 90 ? -18.415 14.446 -11.776 1.00 95.31 90 LEU A N 1
ATOM 725 C CA . LEU A 1 90 ? -18.238 14.614 -13.226 1.00 95.31 90 LEU A CA 1
ATOM 726 C C . LEU A 1 90 ? -17.629 13.373 -13.894 1.00 95.31 90 LEU A C 1
ATOM 728 O O . LEU A 1 90 ? -17.804 13.175 -15.091 1.00 95.31 90 LEU A O 1
ATOM 732 N N . LEU A 1 91 ? -16.911 12.555 -13.124 1.00 94.06 91 LEU A N 1
ATOM 733 C CA . LEU A 1 91 ? -16.243 11.335 -13.576 1.00 94.06 91 LEU A CA 1
ATOM 734 C C . LEU A 1 91 ? -16.968 10.065 -13.093 1.00 94.06 91 LEU A C 1
ATOM 736 O O . LEU A 1 91 ? -16.374 8.989 -13.062 1.00 94.06 91 LEU A O 1
ATOM 740 N N . GLY A 1 92 ? -18.239 10.186 -12.692 1.00 93.50 92 GLY A N 1
ATOM 741 C CA . GLY A 1 92 ? -19.100 9.042 -12.387 1.00 93.50 92 GLY A CA 1
ATOM 742 C C . GLY A 1 92 ? -18.902 8.418 -11.003 1.00 93.50 92 GLY A C 1
ATOM 743 O O . GLY A 1 92 ? -19.353 7.310 -10.752 1.00 93.50 92 GLY A O 1
ATOM 744 N N . GLU A 1 93 ? -18.223 9.112 -10.085 1.00 95.75 93 GLU A N 1
ATOM 745 C CA . GLU A 1 93 ? -18.139 8.738 -8.666 1.00 95.75 93 GLU A CA 1
ATOM 746 C C . GLU A 1 93 ? -17.555 7.351 -8.331 1.00 95.75 93 GLU A C 1
ATOM 748 O O . GLU A 1 93 ? -17.600 6.943 -7.165 1.00 95.75 93 GLU A O 1
ATOM 753 N N . GLY A 1 94 ? -16.927 6.656 -9.278 1.00 97.38 94 GLY A N 1
ATOM 754 C CA . GLY A 1 94 ? -16.237 5.402 -8.987 1.00 97.38 94 GLY A CA 1
ATOM 755 C C . GLY A 1 94 ? -15.075 5.580 -8.006 1.00 97.38 94 GLY A C 1
ATOM 756 O O . GLY A 1 94 ? -14.602 6.690 -7.742 1.00 97.38 94 GLY A O 1
ATOM 757 N N . SER A 1 95 ? -14.611 4.480 -7.420 1.00 97.94 95 SER A N 1
ATOM 758 C CA . SER A 1 95 ? -13.483 4.518 -6.485 1.00 97.94 95 SER A CA 1
ATOM 759 C C . SER A 1 95 ? -12.558 3.329 -6.635 1.00 97.94 95 SER A C 1
ATOM 761 O O . SER A 1 95 ? -12.972 2.247 -7.047 1.00 97.94 95 SER A O 1
ATOM 763 N N . MET A 1 96 ? -11.317 3.524 -6.216 1.00 98.06 96 MET A N 1
ATOM 764 C CA . MET A 1 96 ? -10.321 2.479 -6.071 1.00 98.06 96 MET A CA 1
ATOM 765 C C . MET A 1 96 ? -9.685 2.613 -4.694 1.00 98.06 96 MET A C 1
ATOM 767 O O . MET A 1 96 ? -9.006 3.592 -4.405 1.00 98.06 96 MET A O 1
ATOM 771 N N . THR A 1 97 ? -9.937 1.639 -3.826 1.00 98.19 97 THR A N 1
ATOM 772 C CA . THR A 1 97 ? -9.310 1.549 -2.506 1.00 98.19 97 THR A CA 1
ATOM 773 C C . THR A 1 97 ? -8.094 0.640 -2.600 1.00 98.19 97 THR A C 1
ATOM 775 O O . THR A 1 97 ? -8.217 -0.486 -3.076 1.00 98.19 97 THR A O 1
ATOM 778 N N . ALA A 1 98 ? -6.932 1.102 -2.137 1.00 98.12 98 ALA A N 1
ATOM 779 C CA . ALA A 1 98 ? -5.708 0.307 -2.115 1.00 98.12 98 ALA A CA 1
ATOM 780 C C . ALA A 1 98 ? -5.359 -0.176 -0.705 1.00 98.12 98 ALA A C 1
ATOM 782 O O . ALA A 1 98 ? -5.336 0.609 0.241 1.00 98.12 98 ALA A O 1
ATOM 783 N N . LEU A 1 99 ? -5.027 -1.462 -0.589 1.00 98.19 99 LEU A N 1
ATOM 784 C CA . LEU A 1 99 ? -4.455 -2.084 0.603 1.00 98.19 99 LEU A CA 1
ATOM 785 C C . LEU A 1 99 ? -3.046 -2.605 0.274 1.00 98.19 99 LEU A C 1
ATOM 787 O O . LEU A 1 99 ? -2.887 -3.775 -0.083 1.00 98.19 99 LEU A O 1
ATOM 791 N N . PRO A 1 100 ? -2.018 -1.740 0.326 1.00 98.00 100 PRO A N 1
ATOM 792 C CA . PRO A 1 100 ? -0.642 -2.180 0.164 1.00 98.00 100 PRO A CA 1
ATOM 793 C C . PRO A 1 100 ? -0.158 -2.931 1.406 1.00 98.00 100 PRO A C 1
ATOM 795 O O . PRO A 1 100 ? -0.267 -2.428 2.524 1.00 98.00 100 PRO A O 1
ATOM 798 N N . ILE A 1 101 ? 0.423 -4.110 1.199 1.00 98.19 101 ILE A N 1
ATOM 799 C CA . ILE A 1 101 ? 1.127 -4.864 2.233 1.00 98.19 101 ILE A CA 1
ATOM 800 C C . ILE A 1 101 ? 2.614 -4.540 2.125 1.00 98.19 101 ILE A C 1
ATOM 802 O O . ILE A 1 101 ? 3.183 -4.465 1.032 1.00 98.19 101 ILE A O 1
ATOM 806 N N . VAL A 1 102 ? 3.237 -4.311 3.277 1.00 97.00 102 VAL A N 1
ATOM 807 C CA . VAL A 1 102 ? 4.672 -4.074 3.406 1.00 97.00 102 VAL A CA 1
ATOM 808 C C . VAL A 1 102 ? 5.179 -4.945 4.539 1.00 97.00 102 VAL A C 1
ATOM 810 O O . VAL A 1 102 ? 4.745 -4.816 5.682 1.00 97.00 102 VAL A O 1
ATOM 813 N N . GLU A 1 103 ? 6.107 -5.832 4.211 1.00 95.50 103 GLU A N 1
ATOM 814 C CA . GLU A 1 103 ? 6.797 -6.663 5.188 1.00 95.50 103 GLU A CA 1
ATOM 815 C C . GLU A 1 103 ? 7.844 -5.826 5.940 1.00 95.50 103 GLU A C 1
ATOM 817 O O . GLU A 1 103 ? 8.719 -5.218 5.313 1.00 95.50 103 GLU A O 1
ATOM 822 N N . THR A 1 104 ? 7.764 -5.800 7.273 1.00 92.94 104 THR A N 1
ATOM 823 C CA . THR A 1 104 ? 8.781 -5.206 8.153 1.00 92.94 104 THR A CA 1
ATOM 824 C C . THR A 1 104 ? 9.708 -6.292 8.687 1.00 92.94 104 THR A C 1
ATOM 826 O O . THR A 1 104 ? 9.274 -7.385 9.047 1.00 92.94 104 THR A O 1
ATOM 829 N N . GLN A 1 105 ? 11.006 -6.000 8.754 1.00 87.62 105 GLN A N 1
ATOM 830 C CA . GLN A 1 105 ? 11.988 -6.930 9.310 1.00 87.62 105 GLN A CA 1
ATOM 831 C C . GLN A 1 105 ? 12.092 -6.692 10.815 1.00 87.62 105 GLN A C 1
ATOM 833 O O . GLN A 1 105 ? 12.360 -5.573 11.244 1.00 87.62 105 GLN A O 1
ATOM 838 N N . SER A 1 106 ? 11.835 -7.724 11.620 1.00 86.75 106 SER A N 1
ATOM 839 C CA . SER A 1 106 ? 11.870 -7.643 13.091 1.00 86.75 106 SER A CA 1
ATOM 840 C C . SER A 1 106 ? 11.012 -6.512 13.686 1.00 86.75 106 SER A C 1
ATOM 842 O O . SER A 1 106 ? 11.350 -5.955 14.726 1.00 86.75 106 SER A O 1
ATOM 844 N N . GLY A 1 107 ? 9.914 -6.142 13.017 1.00 82.19 107 GLY A N 1
ATOM 845 C CA . GLY A 1 107 ? 9.042 -5.049 13.455 1.00 82.19 107 GLY A CA 1
ATOM 846 C C . GLY A 1 107 ? 9.604 -3.639 13.230 1.00 82.19 107 GLY A C 1
ATOM 847 O O . GLY A 1 107 ? 8.993 -2.677 13.692 1.00 82.19 107 GLY A O 1
ATOM 848 N N . ASP A 1 108 ? 10.721 -3.488 12.511 1.00 86.56 108 ASP A N 1
ATOM 849 C CA . ASP A 1 108 ? 11.311 -2.180 12.231 1.00 86.56 108 ASP A CA 1
ATOM 850 C C . ASP A 1 108 ? 10.483 -1.388 11.205 1.00 86.56 108 ASP A C 1
ATOM 852 O O . ASP A 1 108 ? 10.514 -1.635 9.996 1.00 86.56 108 ASP A O 1
ATOM 856 N N . VAL A 1 109 ? 9.743 -0.400 11.709 1.00 85.62 109 VAL A N 1
ATOM 857 C CA . VAL A 1 109 ? 8.963 0.558 10.909 1.00 85.62 109 VAL A CA 1
ATOM 858 C C . VAL A 1 109 ? 9.803 1.708 10.349 1.00 85.62 109 VAL A C 1
ATOM 860 O O . VAL A 1 109 ? 9.314 2.454 9.505 1.00 85.62 109 VAL A O 1
ATOM 863 N N . SER A 1 110 ? 11.050 1.862 10.803 1.00 88.19 110 SER A N 1
ATOM 864 C CA . SER A 1 110 ? 11.964 2.939 10.397 1.00 88.19 110 SER A CA 1
ATOM 865 C C . SER A 1 110 ? 12.831 2.587 9.180 1.00 88.19 110 SER A C 1
ATOM 867 O O . SER A 1 110 ? 13.559 3.438 8.646 1.00 88.19 110 SER A O 1
ATOM 869 N N . ALA A 1 111 ? 12.724 1.341 8.707 1.00 92.06 111 ALA A N 1
ATOM 870 C CA . ALA A 1 111 ? 13.333 0.886 7.468 1.00 92.06 111 ALA A CA 1
ATOM 871 C C . ALA A 1 111 ? 12.857 1.722 6.268 1.00 92.06 111 ALA A C 1
ATOM 873 O O . ALA A 1 111 ? 11.780 2.339 6.279 1.00 92.06 111 ALA A O 1
ATOM 874 N N . TYR A 1 112 ? 13.674 1.753 5.212 1.00 92.25 112 TYR A N 1
ATOM 875 C CA . TYR A 1 112 ? 13.487 2.709 4.124 1.00 92.25 112 TYR A CA 1
ATOM 876 C C . TYR A 1 112 ? 12.156 2.533 3.371 1.00 92.25 112 TYR A C 1
ATOM 878 O O . TYR A 1 112 ? 11.436 3.510 3.158 1.00 92.25 112 TYR A O 1
ATOM 886 N N . ILE A 1 113 ? 11.788 1.298 3.010 1.00 94.69 113 ILE A N 1
ATOM 887 C CA . ILE A 1 113 ? 10.540 1.018 2.277 1.00 94.69 113 ILE A CA 1
ATOM 888 C C . ILE A 1 113 ? 9.284 1.241 3.140 1.00 94.69 113 ILE A C 1
ATOM 890 O O . ILE A 1 113 ? 8.400 1.963 2.669 1.00 94.69 113 ILE A O 1
ATOM 894 N N . PRO A 1 114 ? 9.186 0.723 4.384 1.00 94.94 114 PRO A N 1
ATOM 895 C CA . PRO A 1 114 ? 8.061 1.028 5.271 1.00 94.94 114 PRO A CA 1
ATOM 896 C C . PRO A 1 114 ? 7.831 2.525 5.465 1.00 94.94 114 PRO A C 1
ATOM 898 O O . PRO A 1 114 ? 6.711 2.994 5.274 1.00 94.94 114 PRO A O 1
ATOM 901 N N . THR A 1 115 ? 8.888 3.292 5.749 1.00 94.81 115 THR A N 1
ATOM 902 C CA . THR A 1 115 ? 8.779 4.745 5.956 1.00 94.81 115 THR A CA 1
ATOM 903 C C . THR A 1 115 ? 8.221 5.450 4.715 1.00 94.81 115 THR A C 1
ATOM 905 O O . THR A 1 115 ? 7.317 6.281 4.822 1.00 94.81 115 THR A O 1
ATOM 908 N N . ASN A 1 116 ? 8.707 5.081 3.523 1.00 95.00 116 ASN A N 1
ATOM 909 C CA . ASN A 1 116 ? 8.213 5.627 2.259 1.00 95.00 116 ASN A CA 1
ATOM 910 C C . ASN A 1 116 ? 6.721 5.333 2.059 1.00 95.00 116 ASN A C 1
ATOM 912 O O . ASN A 1 116 ? 5.954 6.253 1.783 1.00 95.00 116 ASN A O 1
ATOM 916 N N . VAL A 1 117 ? 6.291 4.078 2.225 1.00 95.69 117 VAL A N 1
ATOM 917 C CA . VAL A 1 117 ? 4.882 3.704 2.016 1.00 95.69 117 VAL A CA 1
ATOM 918 C C . VAL A 1 117 ? 3.972 4.375 3.049 1.00 95.69 117 VAL A C 1
ATOM 920 O O . VAL A 1 117 ? 2.947 4.919 2.655 1.00 95.69 117 VAL A O 1
ATOM 923 N N . ILE A 1 118 ? 4.376 4.453 4.324 1.00 95.25 118 ILE A N 1
ATOM 924 C CA . ILE A 1 118 ? 3.625 5.166 5.379 1.00 95.25 118 ILE A CA 1
ATOM 925 C C . ILE A 1 118 ? 3.437 6.651 5.033 1.00 95.25 118 ILE A C 1
ATOM 927 O O . ILE A 1 118 ? 2.398 7.244 5.334 1.00 95.25 118 ILE A O 1
ATOM 931 N N . SER A 1 119 ? 4.435 7.285 4.413 1.00 95.50 119 SER A N 1
ATOM 932 C CA . SER A 1 119 ? 4.296 8.685 3.997 1.00 95.50 119 SER A CA 1
ATOM 933 C C . SER A 1 119 ? 3.302 8.880 2.846 1.00 95.50 119 SER A C 1
ATOM 935 O O . SER A 1 119 ? 2.690 9.943 2.771 1.00 95.50 119 SER A O 1
ATOM 937 N N . ILE A 1 120 ? 3.096 7.859 2.007 1.00 96.62 120 ILE A N 1
ATOM 938 C CA . ILE A 1 120 ? 2.186 7.900 0.856 1.00 96.62 120 ILE A CA 1
ATOM 939 C C . ILE A 1 120 ? 0.753 7.539 1.273 1.00 96.62 120 ILE A C 1
ATOM 941 O O . ILE A 1 120 ? -0.195 8.171 0.826 1.00 96.62 120 ILE A O 1
ATOM 945 N N . THR A 1 121 ? 0.569 6.528 2.125 1.00 96.94 121 THR A N 1
ATOM 946 C CA . THR A 1 121 ? -0.766 6.025 2.470 1.00 96.94 121 THR A CA 1
ATOM 947 C C . THR A 1 121 ? -1.512 6.919 3.462 1.00 96.94 121 THR A C 1
ATOM 949 O O . THR A 1 121 ? -0.930 7.582 4.323 1.00 96.94 121 THR A O 1
ATOM 952 N N . ASP A 1 122 ? -2.844 6.852 3.426 1.00 95.88 122 ASP A N 1
ATOM 953 C CA . ASP A 1 122 ? -3.744 7.576 4.337 1.00 95.88 122 ASP A CA 1
ATOM 954 C C . ASP A 1 122 ? -3.828 6.974 5.751 1.00 95.88 122 ASP A C 1
ATOM 956 O O . ASP A 1 122 ? -4.762 7.237 6.512 1.00 95.88 122 ASP A O 1
ATOM 960 N N . GLY A 1 123 ? -2.875 6.130 6.125 1.00 95.12 123 GLY A N 1
ATOM 961 C CA . GLY A 1 123 ? -2.871 5.402 7.382 1.00 95.12 123 GLY A CA 1
ATOM 962 C C . GLY A 1 123 ? -2.190 4.049 7.262 1.00 95.12 123 GLY A C 1
ATOM 963 O O . GLY A 1 123 ? -1.701 3.659 6.200 1.00 95.12 123 GLY A O 1
ATOM 964 N N . GLN A 1 124 ? -2.180 3.330 8.376 1.00 95.56 124 GLN A N 1
ATOM 965 C CA . GLN A 1 124 ? -1.574 2.018 8.482 1.00 95.56 124 GLN A CA 1
ATOM 966 C C . GLN A 1 124 ? -2.286 1.167 9.530 1.00 95.56 124 GLN A C 1
ATOM 968 O O . GLN A 1 124 ? -2.767 1.667 10.552 1.00 95.56 124 GLN A O 1
ATOM 973 N N . ILE A 1 125 ? -2.291 -0.140 9.285 1.00 96.19 125 ILE A N 1
ATOM 974 C CA . ILE A 1 125 ? -2.635 -1.166 10.266 1.00 96.19 125 ILE A CA 1
ATOM 975 C C . ILE A 1 125 ? -1.338 -1.912 10.560 1.00 96.19 125 ILE A C 1
ATOM 977 O O . ILE A 1 125 ? -0.819 -2.614 9.696 1.00 96.19 125 ILE A O 1
ATOM 981 N N . PHE A 1 126 ? -0.792 -1.723 11.758 1.00 95.19 126 PHE A N 1
ATOM 982 C CA . PHE A 1 126 ? 0.449 -2.367 12.171 1.00 95.19 126 PHE A CA 1
ATOM 983 C C . PHE A 1 126 ? 0.148 -3.664 12.919 1.00 95.19 126 PHE A C 1
ATOM 985 O O . PHE A 1 126 ? -0.555 -3.650 13.934 1.00 95.19 126 PHE A O 1
ATOM 992 N N . LEU A 1 127 ? 0.689 -4.777 12.423 1.00 95.38 127 LEU A N 1
ATOM 993 C CA . LEU A 1 127 ? 0.552 -6.095 13.035 1.00 95.38 127 LEU A CA 1
ATOM 994 C C . LEU A 1 127 ? 1.810 -6.416 13.852 1.00 95.38 127 LEU A C 1
ATOM 996 O O . LEU A 1 127 ? 2.909 -6.441 13.308 1.00 95.38 127 LEU A O 1
ATOM 1000 N N . SER A 1 128 ? 1.651 -6.644 15.156 1.00 92.94 128 SER A N 1
ATOM 1001 C CA . SER A 1 128 ? 2.759 -6.945 16.073 1.00 92.94 128 SER A CA 1
ATOM 1002 C C . SER A 1 128 ? 2.929 -8.452 16.273 1.00 92.94 128 SER A C 1
ATOM 1004 O O . SER A 1 128 ? 1.959 -9.166 16.539 1.00 92.94 128 SER A O 1
ATOM 1006 N N . ALA A 1 129 ? 4.176 -8.925 16.209 1.00 93.12 129 ALA A N 1
ATOM 1007 C CA . ALA A 1 129 ? 4.519 -10.308 16.530 1.00 93.12 129 ALA A CA 1
ATOM 1008 C C . ALA A 1 129 ? 4.259 -10.639 18.011 1.00 93.12 129 ALA A C 1
ATOM 1010 O O . ALA A 1 129 ? 3.751 -11.717 18.313 1.00 93.12 129 ALA A O 1
ATOM 1011 N N . ASP A 1 130 ? 4.528 -9.703 18.925 1.00 91.81 130 ASP A N 1
ATOM 1012 C CA . ASP A 1 130 ? 4.330 -9.905 20.366 1.00 91.81 130 ASP A CA 1
ATOM 1013 C C . ASP A 1 130 ? 2.848 -10.100 20.706 1.00 91.81 130 ASP A C 1
ATOM 1015 O O . ASP A 1 130 ? 2.489 -11.048 21.404 1.00 91.81 130 ASP A O 1
ATOM 1019 N N . LEU A 1 131 ? 1.966 -9.267 20.136 1.00 92.44 131 LEU A N 1
ATOM 1020 C CA . LEU A 1 131 ? 0.513 -9.409 20.304 1.00 92.44 131 LEU A CA 1
ATOM 1021 C C . LEU A 1 131 ? 0.004 -10.734 19.718 1.00 92.44 131 LEU A C 1
ATOM 1023 O O . LEU A 1 131 ? -0.843 -11.396 20.320 1.00 92.44 131 LEU A O 1
ATOM 1027 N N . PHE A 1 132 ? 0.544 -11.147 18.568 1.00 95.50 132 PHE A N 1
ATOM 1028 C CA . PHE A 1 132 ? 0.183 -12.417 17.939 1.00 95.50 132 PHE A CA 1
ATOM 1029 C C . PHE A 1 132 ? 0.584 -13.620 18.803 1.00 95.50 132 PHE A C 1
ATOM 1031 O O . PHE A 1 132 ? -0.214 -14.546 18.985 1.00 95.50 132 PHE A O 1
ATOM 1038 N N . ASN A 1 133 ? 1.798 -13.588 19.361 1.00 93.75 133 ASN A N 1
ATOM 1039 C CA . ASN A 1 133 ? 2.330 -14.621 20.251 1.00 93.75 133 ASN A CA 1
ATOM 1040 C C . ASN A 1 133 ? 1.596 -14.657 21.601 1.00 93.75 133 ASN A C 1
ATOM 1042 O O . ASN A 1 133 ? 1.433 -15.731 22.174 1.00 93.75 133 ASN A O 1
ATOM 1046 N N . ALA A 1 134 ? 1.073 -13.517 22.063 1.00 94.12 134 ALA A N 1
ATOM 1047 C CA . ALA A 1 134 ? 0.192 -13.419 23.228 1.00 94.12 134 ALA A CA 1
ATOM 1048 C C . ALA A 1 134 ? -1.248 -13.921 22.968 1.00 94.12 134 ALA A C 1
ATOM 1050 O O . ALA A 1 134 ? -2.079 -13.914 23.873 1.00 94.12 134 ALA A O 1
ATOM 1051 N N . GLY A 1 135 ? -1.564 -14.360 21.744 1.00 94.75 135 GLY A N 1
ATOM 1052 C CA . GLY A 1 135 ? -2.867 -14.924 21.378 1.00 94.75 135 GLY A CA 1
ATOM 1053 C C . GLY A 1 135 ? -3.894 -13.910 20.863 1.00 94.75 135 GLY A C 1
ATOM 1054 O O . GLY A 1 135 ? -5.003 -14.309 20.508 1.00 94.75 135 GLY A O 1
ATOM 1055 N N . ILE A 1 136 ? -3.543 -12.624 20.756 1.00 92.81 136 ILE A N 1
ATOM 1056 C CA . ILE A 1 136 ? -4.436 -11.583 20.228 1.00 92.81 136 ILE A CA 1
ATOM 1057 C C . ILE A 1 136 ? -4.453 -11.665 18.700 1.00 92.81 136 ILE A C 1
ATOM 1059 O O . ILE A 1 136 ? -3.433 -11.487 18.032 1.00 92.81 136 ILE A O 1
ATOM 1063 N N . ARG A 1 137 ? -5.629 -11.949 18.127 1.00 95.38 137 ARG A N 1
ATOM 1064 C CA . ARG A 1 137 ? -5.821 -12.129 16.680 1.00 95.38 137 ARG A CA 1
ATOM 1065 C C . ARG A 1 137 ? -7.109 -11.421 16.225 1.00 95.38 137 ARG A C 1
ATOM 1067 O O . ARG A 1 137 ? -8.173 -11.782 16.722 1.00 95.38 137 ARG A O 1
ATOM 1074 N N . PRO A 1 138 ? -7.049 -10.454 15.284 1.00 94.06 138 PRO A N 1
ATOM 1075 C CA . PRO A 1 138 ? -5.852 -9.954 14.600 1.00 94.06 138 PRO A CA 1
ATOM 1076 C C . PRO A 1 138 ? -4.941 -9.141 15.536 1.00 94.06 138 PRO A C 1
ATOM 1078 O O . PRO A 1 138 ? -5.414 -8.407 16.399 1.00 94.06 138 PRO A O 1
ATOM 1081 N N . ALA A 1 139 ? -3.627 -9.263 15.343 1.00 95.06 139 ALA A N 1
ATOM 1082 C CA . ALA A 1 139 ? -2.594 -8.710 16.223 1.00 95.06 139 ALA A CA 1
ATOM 1083 C C . ALA A 1 139 ? -2.332 -7.207 15.990 1.00 95.06 139 ALA A C 1
ATOM 1085 O O . ALA A 1 139 ? -1.197 -6.783 15.777 1.00 95.06 139 ALA A O 1
ATOM 1086 N N . ILE A 1 140 ? -3.394 -6.400 15.967 1.00 94.12 140 ILE A N 1
ATOM 1087 C CA . ILE A 1 140 ? -3.333 -4.976 15.621 1.00 94.12 140 ILE A CA 1
ATOM 1088 C C . ILE A 1 140 ? -2.788 -4.173 16.803 1.00 94.12 140 ILE A C 1
ATOM 1090 O O . ILE A 1 140 ? -3.407 -4.115 17.865 1.00 94.12 140 ILE A O 1
ATOM 1094 N N . ASN A 1 141 ? -1.667 -3.483 16.599 1.00 91.25 141 ASN A N 1
ATOM 1095 C CA . ASN A 1 141 ? -1.167 -2.515 17.567 1.00 91.25 141 ASN A CA 1
ATOM 1096 C C . ASN A 1 141 ? -1.976 -1.212 17.459 1.00 91.25 141 ASN A C 1
ATOM 1098 O O . ASN A 1 141 ? -1.848 -0.468 16.482 1.00 91.25 141 ASN A O 1
ATOM 1102 N N . VAL A 1 142 ? -2.807 -0.933 18.463 1.00 90.00 142 VAL A N 1
ATOM 1103 C CA . VAL A 1 142 ? -3.732 0.215 18.486 1.00 90.00 142 VAL A CA 1
ATOM 1104 C C . VAL A 1 142 ? -3.005 1.565 18.573 1.00 90.00 142 VAL A C 1
ATOM 1106 O O . VAL A 1 142 ? -3.513 2.559 18.048 1.00 90.00 142 VAL A O 1
ATOM 1109 N N . GLY A 1 143 ? -1.817 1.606 19.187 1.00 87.50 143 GLY A N 1
ATOM 1110 C CA . GLY A 1 143 ? -1.020 2.825 19.340 1.00 87.50 143 GLY A CA 1
ATOM 1111 C C . GLY A 1 143 ? -0.391 3.292 18.026 1.00 87.50 143 GLY A C 1
ATOM 1112 O O . GLY A 1 143 ? -0.468 4.469 17.685 1.00 87.50 143 GLY A O 1
ATOM 1113 N N . ILE A 1 144 ? 0.171 2.359 17.251 1.00 89.25 144 ILE A N 1
ATOM 1114 C CA . ILE A 1 144 ? 0.862 2.660 15.983 1.00 89.25 144 ILE A CA 1
ATOM 1115 C C . ILE A 1 144 ? -0.119 2.734 14.803 1.00 89.25 144 ILE A C 1
ATOM 1117 O O . ILE A 1 144 ? 0.100 3.484 13.848 1.00 89.25 144 ILE A O 1
ATOM 1121 N N . SER A 1 145 ? -1.209 1.963 14.848 1.00 92.62 145 SER A N 1
ATOM 1122 C CA . SER A 1 145 ? -2.197 1.932 13.766 1.00 92.62 145 SER A CA 1
ATOM 1123 C C . SER A 1 145 ? -3.033 3.210 13.734 1.00 92.62 145 SER A C 1
ATOM 1125 O O . SER A 1 145 ? -3.532 3.689 14.757 1.00 92.62 145 SER A O 1
ATOM 1127 N N . VAL A 1 146 ? -3.252 3.764 12.546 1.00 93.94 146 VAL A N 1
ATOM 1128 C CA . VAL A 1 146 ? -4.013 5.005 12.360 1.00 93.94 146 VAL A CA 1
ATOM 1129 C C . VAL A 1 146 ? -4.704 5.019 11.003 1.00 93.94 146 VAL A C 1
ATOM 1131 O O . VAL A 1 146 ? -4.213 4.450 10.037 1.00 93.94 146 VAL A O 1
ATOM 1134 N N . SER A 1 147 ? -5.842 5.706 10.931 1.00 93.62 147 SER A N 1
ATOM 1135 C CA . SER A 1 147 ? -6.475 6.121 9.681 1.00 93.62 147 SER A CA 1
ATOM 1136 C C . SER A 1 147 ? -6.598 7.641 9.709 1.00 93.62 147 SER A C 1
ATOM 1138 O O . SER A 1 147 ? -7.204 8.180 10.637 1.00 93.62 147 SER A O 1
ATOM 1140 N N . ARG A 1 148 ? -6.013 8.328 8.722 1.00 90.69 148 ARG A N 1
ATOM 1141 C CA . ARG A 1 148 ? -6.034 9.795 8.596 1.00 90.69 148 ARG A CA 1
ATOM 1142 C C . ARG A 1 148 ? -7.423 10.313 8.217 1.00 90.69 148 ARG A C 1
ATOM 1144 O O . ARG A 1 148 ? -7.820 11.370 8.690 1.00 90.69 148 ARG A O 1
ATOM 1151 N N . VAL A 1 149 ? -8.190 9.541 7.441 1.00 88.94 149 VAL A N 1
ATOM 1152 C CA . VAL A 1 149 ? -9.605 9.839 7.130 1.00 88.94 149 VAL A CA 1
ATOM 1153 C C . VAL A 1 149 ? -10.492 9.659 8.371 1.00 88.94 149 VAL A C 1
ATOM 1155 O O . VAL A 1 149 ? -11.438 10.418 8.603 1.00 88.94 149 VAL A O 1
ATOM 1158 N N . GLY A 1 150 ? -10.169 8.668 9.208 1.00 86.56 150 GLY A N 1
ATOM 1159 C CA . GLY A 1 150 ? -10.764 8.483 10.528 1.00 86.56 150 GLY A CA 1
ATOM 1160 C C . GLY A 1 150 ? -12.290 8.351 10.501 1.00 86.56 150 GLY A C 1
ATOM 1161 O O . GLY A 1 150 ? -12.863 7.580 9.732 1.00 86.56 150 GLY A O 1
ATOM 1162 N N . SER A 1 151 ? -12.968 9.110 11.368 1.00 82.56 151 SER A N 1
ATOM 1163 C CA . SER A 1 151 ? -14.421 8.989 11.578 1.00 82.56 151 SER A CA 1
ATOM 1164 C C . SER A 1 151 ? -15.288 9.451 10.400 1.00 82.56 151 SER A C 1
ATOM 1166 O O . SER A 1 151 ? -16.494 9.214 10.420 1.00 82.56 151 SER A O 1
ATOM 1168 N N . ALA A 1 152 ? -14.709 10.110 9.388 1.00 88.56 152 ALA A N 1
ATOM 1169 C CA . ALA A 1 152 ? -15.445 10.540 8.199 1.00 88.56 152 ALA A CA 1
ATOM 1170 C C . ALA A 1 152 ? -15.893 9.350 7.331 1.00 88.56 152 ALA A C 1
ATOM 1172 O O . ALA A 1 152 ? -16.931 9.426 6.683 1.00 88.56 152 ALA A O 1
ATOM 1173 N N . ALA A 1 153 ? -15.153 8.237 7.373 1.00 90.06 153 ALA A N 1
ATOM 1174 C CA . ALA A 1 153 ? -15.475 7.008 6.648 1.00 90.06 153 ALA A CA 1
ATOM 1175 C C . ALA A 1 153 ? -16.354 6.027 7.455 1.00 90.06 153 ALA A C 1
ATOM 1177 O O . ALA A 1 153 ? -16.608 4.910 7.007 1.00 90.06 153 ALA A O 1
ATOM 1178 N N . GLN A 1 154 ? -16.804 6.404 8.657 1.00 90.38 154 GLN A N 1
ATOM 1179 C CA . GLN A 1 154 ? -17.591 5.533 9.534 1.00 90.38 154 GLN A CA 1
ATOM 1180 C C . GLN A 1 154 ? -19.089 5.833 9.451 1.00 90.38 154 GLN A C 1
ATOM 1182 O O . GLN A 1 154 ? -19.517 6.987 9.407 1.00 90.38 154 GLN A O 1
ATOM 1187 N N . ILE A 1 155 ? -19.910 4.783 9.539 1.00 93.38 155 ILE A N 1
ATOM 1188 C CA . ILE A 1 155 ? -21.356 4.939 9.725 1.00 93.38 155 ILE A CA 1
ATOM 1189 C C . ILE A 1 155 ? -21.662 5.573 11.090 1.00 93.38 155 ILE A C 1
ATOM 1191 O O . ILE A 1 155 ? -20.945 5.355 12.071 1.00 93.38 155 ILE A O 1
ATOM 1195 N N . LYS A 1 156 ? -22.775 6.315 11.181 1.00 91.12 156 LYS A N 1
ATOM 1196 C CA . LYS A 1 156 ? -23.177 7.039 12.404 1.00 91.12 156 LYS A CA 1
ATOM 1197 C C . LYS A 1 156 ? -23.218 6.142 13.647 1.00 91.12 156 LYS A C 1
ATOM 1199 O O . LYS A 1 156 ? -22.741 6.556 14.699 1.00 91.12 156 LYS A O 1
ATOM 1204 N N . ALA A 1 157 ? -23.728 4.917 13.508 1.00 93.50 157 ALA A N 1
ATOM 1205 C CA . ALA A 1 157 ? -23.807 3.950 14.602 1.00 93.50 157 ALA A CA 1
ATOM 1206 C C . ALA A 1 157 ? -22.419 3.569 15.149 1.00 93.50 157 ALA A C 1
ATOM 1208 O O . ALA A 1 157 ? -22.202 3.606 16.356 1.00 93.50 157 ALA A O 1
ATOM 1209 N N . MET A 1 158 ? -21.452 3.284 14.269 1.00 93.06 158 MET A N 1
ATOM 1210 C CA . MET A 1 158 ? -20.089 2.924 14.675 1.00 93.06 158 MET A CA 1
ATOM 1211 C C . MET A 1 158 ? -19.384 4.095 15.365 1.00 93.06 158 MET A C 1
ATOM 1213 O O . MET A 1 158 ? -18.716 3.913 16.377 1.00 93.06 158 MET A O 1
ATOM 1217 N N . LYS A 1 159 ? -19.590 5.318 14.867 1.00 88.81 159 LYS A N 1
ATOM 1218 C CA . LYS A 1 159 ? -18.997 6.525 15.455 1.00 88.81 159 LYS A CA 1
ATOM 1219 C C . LYS A 1 159 ? -19.463 6.773 16.896 1.00 88.81 159 LYS A C 1
ATOM 1221 O O . LYS A 1 159 ? -18.678 7.255 17.708 1.00 88.81 159 LYS A O 1
ATOM 1226 N N . GLN A 1 160 ? -20.715 6.438 17.218 1.00 88.12 160 GLN A N 1
ATOM 1227 C CA . GLN A 1 160 ? -21.257 6.578 18.574 1.00 88.12 160 GLN A CA 1
ATOM 1228 C C . GLN A 1 160 ? -20.614 5.601 19.563 1.00 88.12 160 GLN A C 1
ATOM 1230 O O . GLN A 1 160 ? -20.322 5.994 20.689 1.00 88.12 160 GLN A O 1
ATOM 1235 N N . VAL A 1 161 ? -20.369 4.355 19.146 1.00 90.31 161 VAL A N 1
ATOM 1236 C CA . VAL A 1 161 ? -19.838 3.309 20.037 1.00 90.31 161 VAL A CA 1
ATOM 1237 C C . VAL A 1 161 ? -18.310 3.306 20.114 1.00 90.31 161 VAL A C 1
ATOM 1239 O O . VAL A 1 161 ? -17.756 3.129 21.191 1.00 90.31 161 VAL A O 1
ATOM 1242 N N . ALA A 1 162 ? -17.616 3.550 18.999 1.00 87.81 162 ALA A N 1
ATOM 1243 C CA . ALA A 1 162 ? -16.161 3.410 18.905 1.00 87.81 162 ALA A CA 1
ATOM 1244 C C . ALA A 1 162 ? -15.385 4.698 19.228 1.00 87.81 162 ALA A C 1
ATOM 1246 O O . ALA A 1 162 ? -14.153 4.692 19.232 1.00 87.81 162 ALA A O 1
ATOM 1247 N N . GLY A 1 163 ? -16.081 5.814 19.481 1.00 82.12 163 GLY A N 1
ATOM 1248 C CA . GLY A 1 163 ? -15.461 7.136 19.625 1.00 82.12 163 GLY A CA 1
ATOM 1249 C C . GLY A 1 163 ? -14.416 7.228 20.742 1.00 82.12 163 GLY A C 1
ATOM 1250 O O . GLY A 1 163 ? -13.441 7.961 20.595 1.00 82.12 163 GLY A O 1
ATOM 1251 N N . LYS A 1 164 ? -14.588 6.467 21.831 1.00 84.56 164 LYS A N 1
ATOM 1252 C CA . LYS A 1 164 ? -13.647 6.428 22.966 1.00 84.56 164 LYS A CA 1
ATOM 1253 C C . LYS A 1 164 ? -12.739 5.199 22.978 1.00 84.56 164 LYS A C 1
ATOM 1255 O O . LYS A 1 164 ? -11.673 5.248 23.584 1.00 84.56 164 LYS A O 1
ATOM 1260 N N . SER A 1 165 ? -13.097 4.139 22.251 1.00 86.31 165 SER A N 1
ATOM 1261 C CA . SER A 1 165 ? -12.439 2.832 22.358 1.00 86.31 165 SER A CA 1
ATOM 1262 C C . SER A 1 165 ? -10.946 2.876 22.042 1.00 86.31 165 SER A C 1
ATOM 1264 O O . SER A 1 165 ? -10.164 2.218 22.714 1.00 86.31 165 SER A O 1
ATOM 1266 N N . LYS A 1 166 ? -10.516 3.671 21.048 1.00 82.25 166 LYS A N 1
ATOM 1267 C CA . LYS A 1 166 ? -9.084 3.783 20.722 1.00 82.25 166 LYS A CA 1
ATOM 1268 C C . LYS A 1 166 ? -8.287 4.419 21.865 1.00 82.25 166 LYS A C 1
ATOM 1270 O O . LYS A 1 166 ? -7.191 3.960 22.158 1.00 82.25 166 LYS A O 1
ATOM 1275 N N . LEU A 1 167 ? -8.831 5.469 22.480 1.00 83.44 167 LEU A N 1
ATOM 1276 C CA . LEU A 1 167 ? -8.171 6.175 23.577 1.00 83.44 167 LEU A CA 1
ATOM 1277 C C . LEU A 1 167 ? -8.093 5.287 24.822 1.00 83.44 167 LEU A C 1
ATOM 1279 O O . LEU A 1 167 ? -7.036 5.193 25.429 1.00 83.44 167 LEU A O 1
ATOM 1283 N N . GLU A 1 168 ? -9.185 4.596 25.149 1.00 88.69 168 GLU A N 1
ATOM 1284 C CA . GLU A 1 168 ? -9.247 3.662 26.279 1.00 88.69 168 GLU A CA 1
ATOM 1285 C C . GLU A 1 168 ? -8.268 2.490 26.097 1.00 88.69 168 GLU A C 1
ATOM 1287 O O . GLU A 1 168 ? -7.546 2.139 27.025 1.00 88.69 168 GLU A O 1
ATOM 1292 N N . LEU A 1 169 ? -8.174 1.926 24.886 1.00 85.38 169 LEU A N 1
ATOM 1293 C CA . LEU A 1 169 ? -7.211 0.862 24.574 1.00 85.38 169 LEU A CA 1
ATOM 1294 C C . LEU A 1 169 ? -5.758 1.350 24.586 1.00 85.38 169 LEU A C 1
ATOM 1296 O O . LEU A 1 169 ? -4.876 0.592 24.975 1.00 85.38 169 LEU A O 1
ATOM 1300 N N . ALA A 1 170 ? -5.502 2.589 24.160 1.00 79.06 170 ALA A N 1
ATOM 1301 C CA . ALA A 1 170 ? -4.167 3.177 24.230 1.00 79.06 170 ALA A CA 1
ATOM 1302 C C . ALA A 1 170 ? -3.734 3.410 25.686 1.00 79.06 170 ALA A C 1
ATOM 1304 O O . ALA A 1 170 ? -2.611 3.072 26.026 1.00 79.06 170 ALA A O 1
ATOM 1305 N N . GLN A 1 171 ? -4.640 3.901 26.542 1.00 83.31 171 GLN A N 1
ATOM 1306 C CA . GLN A 1 171 ? -4.394 4.077 27.980 1.00 83.31 171 GLN A CA 1
ATOM 1307 C C . GLN A 1 171 ? -4.220 2.753 28.728 1.00 83.31 171 GLN A C 1
ATOM 1309 O O . GLN A 1 171 ? -3.508 2.708 29.717 1.00 83.31 171 GLN A O 1
ATOM 1314 N N . PHE A 1 172 ? -4.883 1.681 28.291 1.00 84.56 172 PHE A N 1
ATOM 1315 C CA . PHE A 1 172 ? -4.712 0.355 28.890 1.00 84.56 172 PHE A CA 1
ATOM 1316 C C . PHE A 1 172 ? -3.35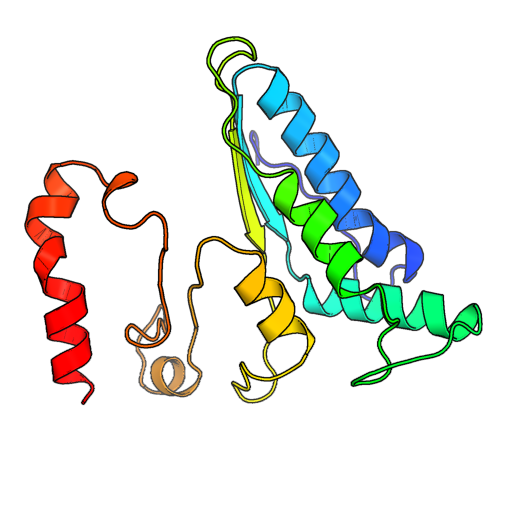7 -0.288 28.549 1.00 84.56 172 PHE A C 1
ATOM 1318 O O . PHE A 1 172 ? -2.874 -1.135 29.295 1.00 84.56 172 PHE A O 1
ATOM 1325 N N . ALA A 1 173 ? -2.788 0.058 27.392 1.00 72.00 173 ALA A N 1
ATOM 1326 C CA . ALA A 1 173 ? -1.520 -0.490 26.917 1.00 72.00 173 ALA A CA 1
ATOM 1327 C C . ALA A 1 173 ? -0.286 0.289 27.413 1.00 72.00 173 ALA A C 1
ATOM 1329 O O . ALA A 1 173 ? 0.831 -0.195 27.222 1.00 72.00 173 ALA A O 1
ATOM 1330 N N . GLU A 1 174 ? -0.494 1.478 27.988 1.00 67.12 174 GLU A N 1
ATOM 1331 C CA . GLU A 1 174 ? 0.510 2.295 28.686 1.00 67.12 174 GLU A CA 1
ATOM 1332 C C . GLU A 1 174 ? 0.638 1.857 30.153 1.00 67.12 174 GLU A C 1
ATOM 1334 O O . GLU A 1 174 ? 1.794 1.720 30.617 1.00 67.12 174 GLU A O 1
#

Secondary structure (DSSP, 8-state):
-TT-------TTS-HHHHHHHHHHHHHHHHHHHTTT-EEEEEETTHHHHHHHHHHHHHHTTPPB-GGG-BTTHHHHHHHHHTT--BPPGGGTT-EEEEEE--PPSTT-TTSHHHHHHHHHSSEE-PBPHHHHHTT-SS-B-TTT-EESSGGGGS-HHHHHHHTTHHHHHHHHH-

Foldseek 3Di:
DVQD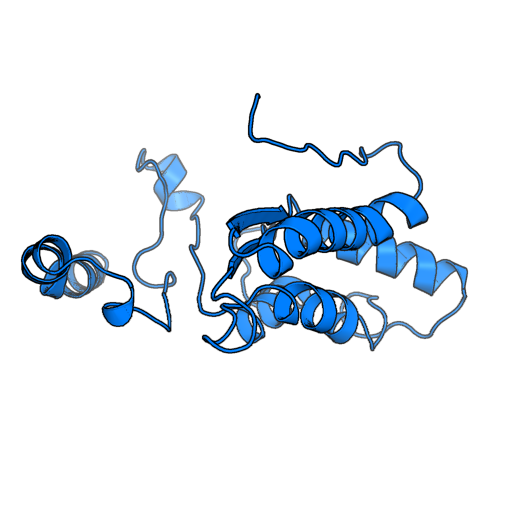DDQDDDPPHQLVSLLCSLVVQLVVQVVVQLVLAEEEEEDPAVQSNQVSQLVVCVVVVAQADPVSGHPCSLVSVLVSQVSFAFDDVVSNRGGYHYHHDDDDDVQDCVDDVNVSVCVRDQWDFRADPVQVVVVNPSRTDLVRTDGNCPCVPDDPVCCVVCVCVSVVVVVVVD